Protein AF-A0A286HSC0-F1 (afdb_monomer_lite)

Radius of gyration: 15.69 Å; chains: 1; bounding box: 51×24×23 Å

Organism: NCBI:txid714899

Secondary structure (DSSP, 8-state):
--HHHHHHHHHHHHHHHHHHHHHHHHHHHHTS-HHHHHHTT--HHHHHHH-------

Structure (mmCIF, N/CA/C/O backbone):
data_AF-A0A286HSC0-F1
#
_entry.id   AF-A0A286HSC0-F1
#
loop_
_atom_site.group_PDB
_atom_site.id
_atom_site.type_symbol
_atom_site.label_atom_id
_atom_site.label_alt_id
_atom_site.label_comp_id
_atom_site.label_asym_id
_atom_site.label_entity_id
_atom_site.label_seq_id
_atom_site.pdbx_PDB_ins_code
_atom_site.Cartn_x
_atom_site.Cartn_y
_atom_site.Cartn_z
_atom_site.occupancy
_atom_site.B_iso_or_equiv
_atom_site.auth_seq_id
_atom_site.auth_comp_id
_atom_site.auth_asym_id
_atom_site.auth_atom_id
_atom_site.pdbx_PDB_model_num
ATOM 1 N N . MET A 1 1 ? 33.310 -14.405 1.739 1.00 53.56 1 MET A N 1
ATOM 2 C CA . MET A 1 1 ? 32.428 -13.394 2.375 1.00 53.56 1 MET A CA 1
ATOM 3 C C . MET A 1 1 ? 31.581 -12.591 1.366 1.00 53.56 1 MET A C 1
ATOM 5 O O . MET A 1 1 ? 31.080 -11.532 1.711 1.00 53.56 1 MET A O 1
ATOM 9 N N . SER A 1 2 ? 31.351 -13.083 0.139 1.00 59.16 2 SER A N 1
ATOM 10 C CA . SER A 1 2 ? 30.585 -12.384 -0.914 1.00 59.16 2 SER A CA 1
ATOM 11 C C . SER A 1 2 ? 29.096 -12.754 -0.966 1.00 59.16 2 SER A C 1
ATOM 13 O O . SER A 1 2 ? 28.280 -11.919 -1.343 1.00 59.16 2 SER A O 1
ATOM 15 N N . GLY A 1 3 ? 28.716 -13.964 -0.533 1.00 62.22 3 GLY A N 1
ATOM 16 C CA . GLY A 1 3 ? 27.317 -14.419 -0.548 1.00 62.22 3 GLY A CA 1
ATOM 17 C C . GLY A 1 3 ? 26.367 -13.552 0.287 1.00 62.22 3 GLY A C 1
ATOM 18 O O . GLY A 1 3 ? 25.207 -13.400 -0.067 1.00 62.22 3 GLY A O 1
ATOM 19 N N . ASN A 1 4 ? 26.873 -12.901 1.339 1.00 76.88 4 ASN A N 1
ATOM 20 C CA . ASN A 1 4 ? 26.055 -12.069 2.221 1.00 76.88 4 ASN A CA 1
ATOM 21 C C . ASN A 1 4 ? 25.674 -10.718 1.584 1.00 76.88 4 ASN A C 1
ATOM 23 O O . ASN A 1 4 ? 24.623 -10.171 1.885 1.00 76.88 4 ASN A O 1
ATOM 27 N N . ILE A 1 5 ? 26.503 -10.158 0.691 1.00 84.75 5 ILE A N 1
ATOM 28 C CA . ILE A 1 5 ? 26.236 -8.840 0.083 1.00 84.75 5 ILE A CA 1
ATOM 29 C C . ILE A 1 5 ? 25.147 -8.950 -0.987 1.00 84.75 5 ILE A C 1
ATOM 31 O O . ILE A 1 5 ? 24.232 -8.130 -1.006 1.00 84.75 5 ILE A O 1
ATOM 35 N N . PHE A 1 6 ? 25.212 -9.977 -1.842 1.00 88.44 6 PHE A N 1
ATOM 36 C CA . PHE A 1 6 ? 24.199 -10.203 -2.877 1.00 88.44 6 PHE A CA 1
ATOM 37 C C . PHE A 1 6 ? 22.828 -10.530 -2.282 1.00 88.44 6 PHE A C 1
ATOM 39 O O . PHE A 1 6 ? 21.842 -9.951 -2.725 1.00 88.44 6 PHE A O 1
ATOM 46 N N . GLN A 1 7 ? 22.769 -11.382 -1.252 1.00 88.69 7 GLN A N 1
ATOM 47 C CA . GLN A 1 7 ? 21.516 -11.686 -0.552 1.00 88.69 7 GLN A CA 1
ATOM 48 C C . GLN A 1 7 ? 20.923 -10.430 0.098 1.00 88.69 7 GLN A C 1
ATOM 50 O O . GLN A 1 7 ? 19.788 -10.072 -0.186 1.00 88.69 7 GLN A O 1
ATOM 55 N N . ASN A 1 8 ? 21.730 -9.656 0.834 1.00 91.44 8 ASN A N 1
ATOM 56 C CA . ASN A 1 8 ? 21.272 -8.394 1.423 1.00 91.44 8 ASN A CA 1
ATOM 57 C C . ASN A 1 8 ? 20.784 -7.378 0.374 1.00 91.44 8 ASN A C 1
ATOM 59 O O . ASN A 1 8 ? 19.819 -6.651 0.608 1.00 91.44 8 ASN A O 1
ATOM 63 N N . ALA A 1 9 ? 2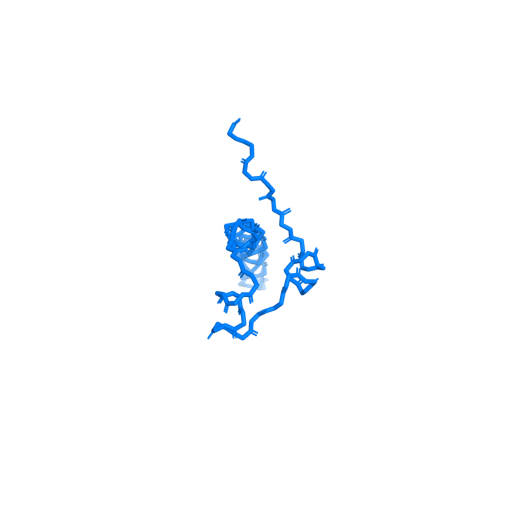1.462 -7.275 -0.773 1.00 91.50 9 ALA A N 1
ATOM 64 C CA . ALA A 1 9 ? 21.039 -6.392 -1.857 1.00 91.50 9 ALA A CA 1
ATOM 65 C C . ALA A 1 9 ? 19.718 -6.864 -2.483 1.00 91.50 9 ALA A C 1
ATOM 67 O O . ALA A 1 9 ? 18.834 -6.044 -2.732 1.00 91.50 9 ALA A O 1
ATOM 68 N N . PHE A 1 10 ? 19.563 -8.173 -2.684 1.00 92.62 10 PHE A N 1
ATOM 69 C CA . PHE A 1 10 ? 18.333 -8.774 -3.183 1.00 92.62 10 PHE A CA 1
ATOM 70 C C . PHE A 1 10 ? 17.164 -8.564 -2.214 1.00 92.62 10 PHE A C 1
ATOM 72 O O . PHE A 1 10 ? 16.124 -8.055 -2.625 1.00 92.62 10 PHE A O 1
ATOM 79 N N . ASP A 1 11 ? 17.35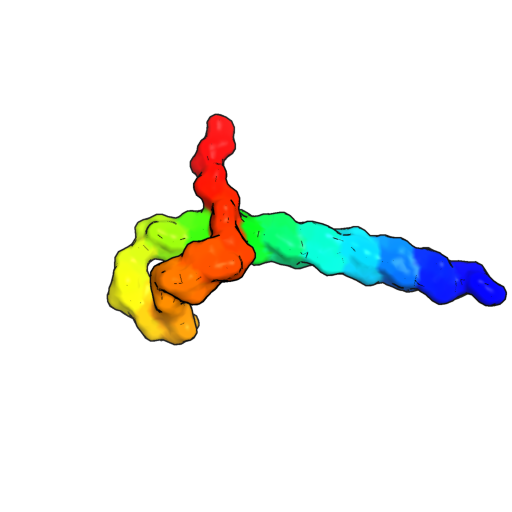9 -8.810 -0.918 1.00 94.12 11 ASP A N 1
ATOM 80 C CA . ASP A 1 11 ? 16.346 -8.563 0.111 1.00 94.12 11 ASP A CA 1
ATOM 81 C C . ASP A 1 11 ? 15.914 -7.097 0.130 1.00 94.12 11 ASP A C 1
ATOM 83 O O . ASP A 1 11 ? 14.727 -6.787 0.228 1.00 94.12 11 ASP A O 1
ATOM 87 N N . ARG A 1 12 ? 16.856 -6.157 -0.007 1.00 93.31 12 ARG A N 1
ATOM 88 C CA . ARG A 1 12 ? 16.533 -4.724 -0.097 1.00 93.31 12 ARG A CA 1
ATOM 89 C C . ARG A 1 12 ? 15.682 -4.401 -1.323 1.00 93.31 12 ARG A C 1
ATOM 91 O O . ARG A 1 12 ? 14.758 -3.598 -1.205 1.00 93.31 12 ARG A O 1
ATOM 98 N N . LE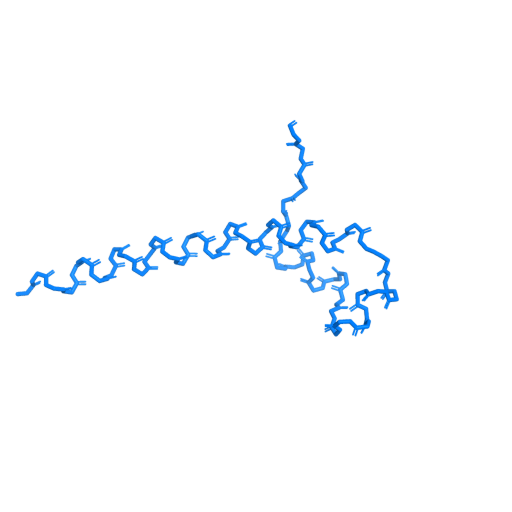U A 1 13 ? 15.967 -5.016 -2.471 1.00 94.75 13 LEU A N 1
ATOM 99 C CA . LEU A 1 13 ? 15.172 -4.843 -3.690 1.00 94.75 13 LEU A CA 1
ATOM 100 C C . LEU A 1 13 ? 13.759 -5.412 -3.525 1.00 94.75 13 LEU A C 1
ATOM 102 O O . LEU A 1 13 ? 12.789 -4.725 -3.847 1.00 94.75 13 LEU A O 1
ATOM 106 N N . VAL A 1 14 ? 13.634 -6.622 -2.977 1.00 95.62 14 VAL A N 1
ATOM 107 C CA . VAL A 1 14 ? 12.338 -7.261 -2.706 1.00 95.62 14 VAL A CA 1
ATOM 108 C C . VAL A 1 14 ? 11.517 -6.411 -1.738 1.00 95.62 14 VAL A C 1
ATOM 110 O O . VAL A 1 14 ? 10.386 -6.053 -2.054 1.00 95.62 14 VAL A O 1
ATOM 113 N N . ASN A 1 15 ? 12.111 -5.981 -0.622 1.00 94.69 15 ASN A N 1
ATOM 114 C CA . ASN A 1 15 ? 11.456 -5.110 0.357 1.00 94.69 15 ASN A CA 1
ATOM 115 C C . ASN A 1 15 ? 11.023 -3.766 -0.250 1.00 94.69 15 ASN A C 1
ATOM 117 O O . ASN A 1 15 ? 9.945 -3.249 0.051 1.00 94.69 15 ASN A O 1
ATOM 121 N N . ALA A 1 16 ? 11.851 -3.169 -1.113 1.00 93.88 16 ALA A N 1
ATOM 122 C CA . ALA A 1 16 ? 11.494 -1.933 -1.803 1.00 93.88 16 ALA A CA 1
ATOM 123 C C . ALA A 1 16 ? 10.295 -2.143 -2.742 1.00 93.88 16 ALA A C 1
ATOM 125 O O . ALA A 1 16 ? 9.377 -1.318 -2.762 1.00 93.88 16 ALA A O 1
ATOM 126 N N . ARG A 1 17 ? 10.270 -3.259 -3.478 1.00 92.81 17 ARG A N 1
ATOM 127 C CA . ARG A 1 17 ? 9.158 -3.614 -4.364 1.00 92.81 17 ARG A CA 1
ATOM 128 C C . ARG A 1 17 ? 7.881 -3.912 -3.587 1.00 92.81 17 ARG A C 1
ATOM 130 O O . ARG A 1 17 ? 6.822 -3.430 -3.980 1.00 92.81 17 ARG A O 1
ATOM 137 N N . GLU A 1 18 ? 7.972 -4.640 -2.481 1.00 93.94 18 GLU A N 1
ATOM 138 C CA . GLU A 1 18 ? 6.831 -4.927 -1.610 1.00 93.94 18 GLU A CA 1
ATOM 139 C C . GLU A 1 18 ? 6.168 -3.631 -1.129 1.00 93.94 18 GLU A C 1
ATOM 141 O O . GLU A 1 18 ? 4.953 -3.473 -1.243 1.00 93.94 18 GLU A O 1
ATOM 146 N N . ARG A 1 19 ? 6.966 -2.647 -0.691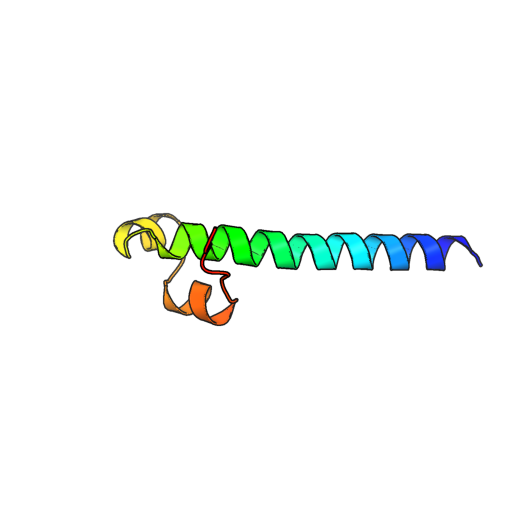 1.00 91.88 19 ARG A N 1
ATOM 147 C CA . ARG A 1 19 ? 6.457 -1.328 -0.278 1.00 91.88 19 ARG A CA 1
ATOM 148 C C . ARG A 1 19 ? 5.731 -0.593 -1.406 1.00 91.88 19 ARG A C 1
ATOM 150 O O . ARG A 1 19 ? 4.715 0.049 -1.148 1.00 91.88 19 ARG A O 1
ATOM 157 N N . GLN A 1 20 ? 6.234 -0.670 -2.639 1.00 90.75 20 GLN A N 1
ATOM 158 C CA . GLN A 1 20 ? 5.572 -0.064 -3.802 1.00 90.75 20 GLN A CA 1
ATOM 159 C C . GLN A 1 20 ? 4.228 -0.739 -4.092 1.00 90.75 20 GLN A C 1
ATOM 161 O O . GLN A 1 20 ? 3.214 -0.058 -4.238 1.00 90.75 20 GLN A O 1
ATOM 166 N N . VAL A 1 21 ? 4.207 -2.073 -4.123 1.00 92.62 21 VAL A N 1
ATOM 167 C CA . VAL A 1 21 ? 2.988 -2.848 -4.388 1.00 92.62 21 VAL A CA 1
ATOM 168 C C . VAL A 1 21 ? 1.953 -2.622 -3.290 1.00 92.62 21 VAL A C 1
ATOM 170 O O . VAL A 1 21 ? 0.790 -2.393 -3.606 1.00 92.62 21 VAL A O 1
ATOM 173 N N . ARG A 1 22 ? 2.357 -2.594 -2.014 1.00 92.94 22 ARG A N 1
ATOM 174 C CA . ARG A 1 22 ? 1.441 -2.312 -0.900 1.00 92.94 22 ARG A CA 1
ATOM 175 C C . ARG A 1 22 ? 0.754 -0.956 -1.067 1.00 92.94 22 ARG A C 1
ATOM 177 O O . ARG A 1 22 ? -0.461 -0.881 -0.947 1.00 92.94 22 ARG A O 1
ATOM 184 N N . ARG A 1 23 ? 1.493 0.101 -1.423 1.00 91.62 23 ARG A N 1
ATOM 185 C CA . ARG A 1 23 ? 0.908 1.434 -1.673 1.00 91.62 23 ARG A CA 1
ATOM 186 C C . ARG A 1 23 ? -0.062 1.447 -2.850 1.00 91.62 23 ARG A C 1
ATOM 188 O O . ARG A 1 23 ? -1.054 2.170 -2.795 1.00 91.62 23 ARG A O 1
ATOM 195 N N . TYR A 1 24 ? 0.222 0.669 -3.893 1.00 90.06 24 TYR A N 1
ATOM 196 C CA . TYR A 1 24 ? -0.672 0.517 -5.039 1.00 90.06 24 TYR A CA 1
ATOM 197 C C . TYR A 1 24 ? -1.976 -0.185 -4.652 1.00 90.06 24 TYR A C 1
ATOM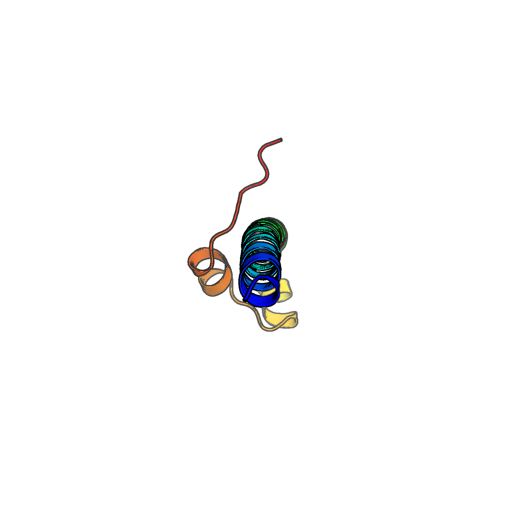 199 O O . TYR A 1 24 ? -3.059 0.345 -4.891 1.00 90.06 24 TYR A O 1
ATOM 207 N N . VAL A 1 25 ? -1.866 -1.345 -4.001 1.00 92.75 25 VAL A N 1
ATOM 208 C CA . VAL A 1 25 ? -3.020 -2.118 -3.530 1.00 92.75 25 VAL A CA 1
ATOM 209 C C . VAL A 1 25 ? -3.850 -1.285 -2.561 1.00 92.75 25 VAL A C 1
ATOM 211 O O . VAL A 1 25 ? -5.062 -1.209 -2.720 1.00 92.75 25 VAL A O 1
ATOM 214 N N . ASN A 1 26 ? -3.214 -0.582 -1.622 1.00 94.62 26 ASN A N 1
ATOM 215 C CA . ASN A 1 26 ? -3.912 0.309 -0.699 1.00 94.62 26 ASN A CA 1
ATOM 216 C C . ASN A 1 26 ? -4.663 1.427 -1.437 1.00 94.62 26 ASN A C 1
ATOM 218 O O . ASN A 1 26 ? -5.781 1.752 -1.053 1.00 94.62 26 ASN A O 1
ATOM 222 N N . GLY A 1 27 ? -4.107 1.971 -2.525 1.00 91.44 27 GLY A N 1
ATOM 223 C CA . GLY A 1 27 ? -4.810 2.925 -3.389 1.00 91.44 27 GLY A CA 1
ATOM 224 C C . GLY A 1 27 ? -6.077 2.340 -4.016 1.00 91.44 27 GLY A C 1
ATOM 225 O O . GLY A 1 27 ? -7.129 2.973 -3.965 1.00 91.44 27 GLY A O 1
ATOM 226 N N . ALA A 1 28 ? -6.003 1.114 -4.539 1.00 91.81 28 ALA A N 1
ATOM 227 C CA . ALA A 1 28 ? -7.167 0.413 -5.081 1.00 91.81 28 ALA A CA 1
ATOM 228 C C . ALA A 1 28 ? -8.209 0.082 -3.995 1.00 91.81 28 ALA A C 1
ATOM 230 O O . ALA A 1 28 ? -9.404 0.261 -4.211 1.00 91.81 28 ALA A O 1
ATOM 231 N N . LEU A 1 29 ? -7.767 -0.350 -2.810 1.00 93.81 29 LEU A N 1
ATOM 232 C CA . LEU A 1 29 ? -8.651 -0.648 -1.682 1.00 93.81 29 LEU A CA 1
ATOM 233 C C . LEU A 1 29 ? -9.364 0.604 -1.160 1.00 93.81 29 LEU A C 1
ATOM 235 O O . LEU A 1 29 ? -10.531 0.532 -0.800 1.00 93.81 29 LEU A O 1
ATOM 239 N N . LEU A 1 30 ? -8.712 1.770 -1.163 1.00 93.19 30 LEU A N 1
ATOM 240 C CA . LEU A 1 30 ? -9.348 3.026 -0.748 1.00 93.19 30 LEU A CA 1
ATOM 241 C C . LEU A 1 30 ? -10.493 3.474 -1.674 1.00 93.19 30 LEU A C 1
ATOM 243 O O . LEU A 1 30 ? -11.301 4.307 -1.256 1.00 93.19 30 LEU A O 1
ATOM 247 N N . ALA A 1 31 ? -10.584 2.925 -2.889 1.00 90.75 31 ALA A N 1
ATOM 248 C CA . ALA A 1 31 ? -11.715 3.146 -3.788 1.00 90.75 31 ALA A CA 1
ATOM 249 C C . ALA A 1 31 ? -12.952 2.296 -3.435 1.00 90.75 31 ALA A C 1
ATOM 251 O O . ALA A 1 31 ? -14.040 2.591 -3.923 1.00 90.75 31 ALA A O 1
ATOM 252 N N . MET A 1 32 ? -12.803 1.262 -2.600 1.00 94.19 32 MET A N 1
ATOM 253 C CA . MET A 1 32 ? -13.922 0.459 -2.095 1.00 94.19 32 MET A CA 1
ATOM 254 C C . MET A 1 32 ? -14.704 1.217 -1.022 1.00 94.19 32 MET A C 1
ATOM 256 O O . MET A 1 32 ? -14.177 2.143 -0.402 1.00 94.19 32 MET A O 1
ATOM 260 N N . ASP A 1 33 ? -15.948 0.810 -0.773 1.00 94.94 33 ASP A N 1
ATOM 261 C CA . ASP A 1 33 ? -16.724 1.312 0.363 1.00 94.94 33 ASP A CA 1
ATOM 262 C C . ASP A 1 33 ? -16.339 0.618 1.685 1.00 94.94 33 ASP A C 1
ATOM 264 O O . ASP A 1 33 ? -15.642 -0.401 1.721 1.00 94.94 33 ASP A O 1
ATOM 268 N N . ASP A 1 34 ? -16.787 1.181 2.806 1.00 96.12 34 ASP A N 1
ATOM 269 C CA . ASP A 1 34 ? -16.395 0.693 4.130 1.00 96.12 34 ASP A CA 1
ATOM 270 C C . ASP A 1 34 ? -17.008 -0.681 4.470 1.00 96.12 34 ASP A C 1
ATOM 272 O O . ASP A 1 34 ? -16.430 -1.431 5.260 1.00 96.12 34 ASP A O 1
ATOM 276 N N . ALA A 1 35 ? -18.142 -1.056 3.865 1.00 96.19 35 ALA A N 1
ATOM 277 C CA . ALA A 1 35 ? -18.731 -2.382 4.047 1.00 96.19 35 ALA A CA 1
ATOM 278 C C . ALA A 1 35 ? -17.900 -3.453 3.323 1.00 96.19 35 ALA A C 1
ATOM 280 O O . ALA A 1 35 ? -17.635 -4.519 3.888 1.00 96.19 35 ALA A O 1
ATOM 281 N N . GLN A 1 36 ? -17.423 -3.147 2.115 1.00 96.44 36 GLN A N 1
ATO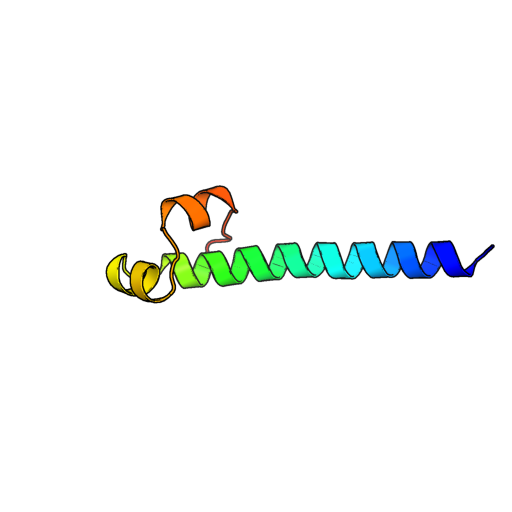M 282 C CA . GLN A 1 36 ? -16.495 -3.981 1.355 1.00 96.44 36 GLN A CA 1
ATOM 283 C C . GLN A 1 36 ? -15.160 -4.141 2.089 1.00 96.44 36 GLN A C 1
ATOM 285 O O . GLN A 1 36 ? -14.699 -5.269 2.266 1.00 96.44 36 GLN A O 1
ATOM 290 N N . LEU A 1 37 ? -14.578 -3.052 2.600 1.00 96.81 37 LEU A N 1
ATOM 291 C CA . LEU A 1 37 ? -13.347 -3.114 3.397 1.00 96.81 37 LEU A CA 1
ATOM 292 C C . LEU A 1 37 ? -13.519 -3.975 4.655 1.00 96.81 37 LEU A C 1
ATOM 294 O O . LEU A 1 37 ? -12.694 -4.846 4.940 1.00 96.81 37 LEU A O 1
ATOM 298 N N . LYS A 1 38 ? -14.642 -3.812 5.360 1.00 96.62 38 LYS A N 1
ATOM 299 C CA . LYS A 1 38 ? -14.958 -4.622 6.539 1.00 96.62 38 LYS A CA 1
ATOM 300 C C . LYS A 1 38 ? -15.095 -6.108 6.202 1.00 96.62 38 LYS A C 1
ATOM 302 O O . LYS A 1 38 ? -14.675 -6.941 7.003 1.00 96.62 38 LYS A O 1
ATOM 307 N N . SER A 1 39 ? -15.633 -6.449 5.029 1.00 97.25 39 SER A N 1
ATOM 308 C CA . SER A 1 39 ? -15.778 -7.847 4.590 1.00 97.25 39 SER A CA 1
ATOM 309 C C . SER A 1 39 ? -14.437 -8.572 4.415 1.00 97.25 39 SER A C 1
ATOM 311 O O . SER A 1 39 ? -14.369 -9.781 4.620 1.00 97.25 39 SER A O 1
ATOM 313 N N . ILE A 1 40 ? -13.367 -7.828 4.113 1.00 95.69 40 ILE A N 1
ATOM 314 C CA . ILE A 1 40 ? -11.993 -8.342 3.993 1.00 95.69 40 ILE A CA 1
ATOM 315 C C . ILE A 1 40 ? -11.146 -8.070 5.246 1.00 95.69 40 ILE A C 1
ATOM 317 O O . ILE A 1 40 ? -9.932 -8.264 5.226 1.00 95.69 40 ILE A O 1
ATOM 321 N N . GLY A 1 41 ? -11.772 -7.617 6.338 1.00 96.38 41 GLY A N 1
ATOM 322 C CA . GLY A 1 41 ? -11.109 -7.390 7.622 1.00 96.38 41 GLY A CA 1
ATOM 323 C C . GLY A 1 41 ? -10.175 -6.179 7.652 1.00 96.38 41 GLY A C 1
ATOM 324 O O . GLY A 1 41 ? -9.235 -6.171 8.440 1.00 96.38 41 GLY A O 1
ATOM 325 N N . ARG A 1 42 ? -10.408 -5.174 6.803 1.00 96.12 42 ARG A N 1
ATOM 326 C CA . ARG A 1 42 ? -9.589 -3.955 6.718 1.00 96.12 42 ARG A CA 1
ATOM 327 C C . ARG A 1 42 ? -10.420 -2.728 7.067 1.00 96.12 42 ARG A C 1
ATOM 329 O O . ARG A 1 42 ? -11.629 -2.710 6.836 1.00 96.12 42 ARG A O 1
ATOM 336 N N . THR A 1 43 ? -9.778 -1.684 7.588 1.00 96.25 43 THR A N 1
ATOM 337 C CA . THR A 1 43 ? -10.429 -0.374 7.766 1.00 96.25 43 THR A CA 1
ATOM 338 C C . THR A 1 43 ? -9.801 0.696 6.884 1.00 96.25 43 THR A C 1
ATOM 340 O O . THR A 1 43 ? -8.645 0.600 6.463 1.00 96.25 43 THR A O 1
ATOM 343 N N . ARG A 1 44 ? -10.566 1.752 6.597 1.00 95.12 44 ARG A N 1
ATOM 344 C CA . ARG A 1 44 ? -10.071 2.881 5.806 1.00 95.12 44 ARG A CA 1
ATOM 345 C C . ARG A 1 44 ? -8.923 3.596 6.521 1.00 95.12 44 ARG A C 1
ATOM 347 O O . ARG A 1 44 ? -7.935 3.950 5.880 1.00 95.12 44 ARG A O 1
ATOM 354 N N . GLU A 1 45 ? -9.012 3.761 7.841 1.00 94.88 45 GLU A N 1
ATOM 355 C CA . GLU A 1 45 ? -7.969 4.399 8.651 1.00 94.88 45 GLU A CA 1
ATOM 356 C C . GLU A 1 45 ? -6.662 3.602 8.631 1.00 94.88 45 GLU A C 1
ATOM 358 O O . GLU A 1 45 ? -5.583 4.190 8.583 1.00 94.88 45 GLU A O 1
ATOM 363 N N . GLU A 1 46 ? -6.740 2.270 8.656 1.00 94.62 46 GLU A N 1
ATOM 364 C CA . GLU A 1 46 ? -5.577 1.385 8.552 1.00 94.62 46 GLU A CA 1
ATOM 365 C C . GLU A 1 46 ? -4.860 1.580 7.209 1.00 94.62 46 GLU A C 1
ATOM 367 O O . GLU A 1 46 ? -3.660 1.860 7.181 1.00 94.62 46 GLU A O 1
ATOM 372 N N . LEU A 1 47 ? -5.608 1.534 6.102 1.00 93.56 47 LEU A N 1
ATOM 373 C CA . LEU A 1 47 ? -5.068 1.724 4.752 1.00 93.56 47 LEU A CA 1
ATOM 374 C C . LEU A 1 47 ? -4.431 3.105 4.558 1.00 93.56 47 LEU A C 1
ATOM 376 O O . LEU A 1 47 ? -3.392 3.226 3.906 1.00 93.56 47 LEU A O 1
ATOM 380 N N . GLN A 1 48 ? -5.019 4.149 5.147 1.00 92.00 48 GLN A N 1
ATOM 381 C CA . GLN A 1 48 ? -4.453 5.498 5.115 1.00 92.00 48 GLN A CA 1
ATOM 382 C C . GLN A 1 48 ? -3.142 5.596 5.905 1.00 92.00 48 GLN A C 1
ATOM 384 O O . GLN A 1 48 ? -2.194 6.219 5.428 1.00 92.00 48 GLN A O 1
ATOM 389 N N . ARG A 1 49 ? -3.055 4.959 7.081 1.00 92.62 49 ARG A N 1
ATOM 390 C CA . ARG A 1 49 ? -1.831 4.941 7.904 1.00 92.62 49 ARG A CA 1
ATOM 391 C C . ARG A 1 49 ? -0.692 4.172 7.247 1.00 92.62 49 ARG A C 1
ATOM 393 O O . ARG A 1 49 ? 0.457 4.596 7.332 1.00 92.62 49 ARG A O 1
ATOM 400 N N . GLU A 1 50 ? -0.996 3.058 6.586 1.00 91.88 50 GLU A N 1
ATOM 401 C CA . GLU A 1 50 ? -0.010 2.293 5.812 1.00 91.88 50 GLU A CA 1
ATOM 402 C C . GLU A 1 50 ? 0.510 3.061 4.586 1.00 91.88 50 GLU A C 1
ATOM 404 O O . GLU A 1 50 ? 1.576 2.747 4.044 1.00 91.88 50 GLU A O 1
ATOM 409 N N . GLY A 1 51 ? -0.231 4.087 4.170 1.00 89.38 51 GLY A N 1
ATOM 410 C CA . GLY A 1 51 ? 0.044 4.889 2.998 1.00 89.38 51 GLY A CA 1
ATOM 411 C C . GLY A 1 51 ? -0.505 4.239 1.732 1.00 89.38 51 GLY A C 1
ATOM 412 O O . GLY A 1 51 ? -0.383 3.035 1.495 1.00 89.38 51 GLY A O 1
ATOM 413 N N . ALA A 1 52 ? -1.065 5.083 0.878 1.00 86.19 52 ALA A N 1
ATOM 414 C CA . ALA A 1 52 ? -1.531 4.725 -0.448 1.00 86.19 52 ALA A CA 1
ATOM 415 C C . ALA A 1 52 ? -0.919 5.683 -1.469 1.00 86.19 52 ALA A C 1
ATOM 417 O O . ALA A 1 52 ? -0.674 6.853 -1.167 1.00 86.19 52 ALA A O 1
ATOM 418 N N . GLN A 1 53 ? -0.676 5.196 -2.682 1.00 78.38 53 GLN A N 1
ATOM 419 C CA . GLN A 1 53 ? -0.536 6.089 -3.824 1.00 78.38 53 GLN A CA 1
ATOM 420 C C . GLN A 1 53 ? -1.891 6.178 -4.510 1.00 78.38 53 GLN A C 1
ATOM 422 O O . GLN A 1 53 ? -2.398 5.176 -5.010 1.00 78.38 53 GLN A O 1
ATOM 427 N N . ALA A 1 54 ? -2.469 7.380 -4.531 1.00 63.22 54 ALA A N 1
ATOM 428 C CA . ALA A 1 54 ? -3.529 7.682 -5.476 1.00 63.22 54 ALA A CA 1
ATOM 429 C C . ALA A 1 54 ? -2.927 7.514 -6.875 1.00 63.22 54 ALA A C 1
ATOM 431 O O . ALA A 1 54 ? -1.956 8.193 -7.213 1.00 63.22 54 ALA A O 1
ATOM 432 N N . TYR A 1 55 ? -3.444 6.558 -7.645 1.00 58.19 55 TYR A N 1
ATOM 433 C CA . TYR A 1 55 ? -3.080 6.396 -9.047 1.00 58.19 55 TYR A CA 1
ATOM 434 C C . TYR A 1 55 ? -3.599 7.626 -9.802 1.00 58.19 55 TYR A C 1
ATOM 436 O O . TYR A 1 55 ? -4.751 7.673 -10.220 1.00 58.19 55 TYR A O 1
ATOM 444 N N . PHE A 1 56 ? -2.767 8.657 -9.910 1.00 54.88 56 PHE A N 1
ATOM 445 C CA . PHE A 1 56 ? -2.881 9.646 -10.969 1.00 54.88 56 PHE A CA 1
ATOM 446 C C . PHE A 1 56 ? -2.050 9.089 -12.121 1.00 54.88 56 PHE A C 1
ATOM 448 O O . PHE A 1 56 ? -0.836 8.942 -11.978 1.00 54.88 56 PHE A O 1
ATOM 455 N N . PHE A 1 57 ? -2.730 8.656 -13.182 1.00 54.97 57 PHE A N 1
ATOM 456 C CA . PHE A 1 57 ? -2.089 8.287 -14.442 1.00 54.97 57 PHE A CA 1
ATOM 457 C C . PHE A 1 57 ? -1.286 9.467 -14.996 1.00 54.97 57 PHE A C 1
ATOM 459 O O . PHE A 1 57 ? -1.766 10.615 -14.839 1.00 54.97 57 PHE A O 1
#

Sequence (57 aa):
MSGNIFQNAFDRLVNARERQVRRYVNGALLAMDDAQLKSIGRTREELQREGAQAYFF

Foldseek 3Di:
DPVVVVVVVVVVVVVVVVLVVLQAVLLVVLPDDQVVCVVVPHGNVRSVVSHHDNPPD

pLDDT: mean 88.31, std 12.01, range [53.56, 97.25]